Protein AF-A0A935H9W9-F1 (afdb_monomer_lite)

Structure (mmCIF, N/CA/C/O backbone):
data_AF-A0A935H9W9-F1
#
_entry.id   AF-A0A935H9W9-F1
#
loop_
_atom_site.group_PDB
_atom_site.id
_atom_site.type_symbol
_atom_site.label_atom_id
_atom_site.label_alt_id
_atom_site.label_comp_id
_atom_site.label_asym_id
_atom_site.label_enti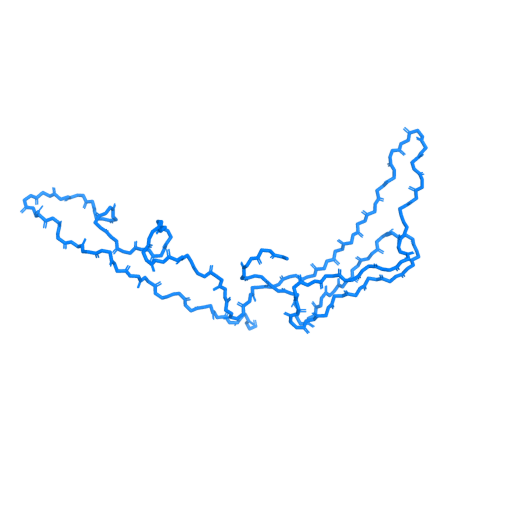ty_id
_atom_site.label_seq_id
_atom_site.pdbx_PDB_ins_code
_atom_site.Cartn_x
_atom_site.Cartn_y
_atom_site.Cartn_z
_atom_site.occupancy
_atom_site.B_iso_or_equiv
_atom_site.auth_seq_id
_atom_site.auth_comp_id
_atom_site.auth_asym_id
_atom_site.auth_atom_id
_atom_site.pdbx_PDB_model_num
ATOM 1 N N . MET A 1 1 ? -7.536 1.448 -3.586 1.00 81.25 1 MET A N 1
ATOM 2 C CA . MET A 1 1 ? -6.097 1.561 -3.249 1.00 81.25 1 MET A CA 1
ATOM 3 C C . MET A 1 1 ? -5.306 2.001 -4.472 1.00 81.25 1 MET A C 1
ATOM 5 O O . MET A 1 1 ? -5.799 1.760 -5.571 1.00 81.25 1 MET A O 1
ATOM 9 N N . PRO A 1 2 ? -4.117 2.616 -4.308 1.00 83.25 2 PRO A N 1
ATOM 10 C CA . PRO A 1 2 ? -3.196 2.841 -5.419 1.00 83.25 2 PRO A CA 1
ATOM 11 C C . PRO A 1 2 ? -2.889 1.540 -6.162 1.00 83.25 2 PRO A C 1
ATOM 13 O O . PRO A 1 2 ? -2.837 0.465 -5.557 1.00 83.25 2 PRO A O 1
ATOM 16 N N . ALA A 1 3 ? -2.694 1.644 -7.473 1.00 79.44 3 ALA A N 1
ATOM 17 C CA . ALA A 1 3 ? -2.375 0.494 -8.300 1.00 79.44 3 ALA A CA 1
ATOM 18 C C . ALA A 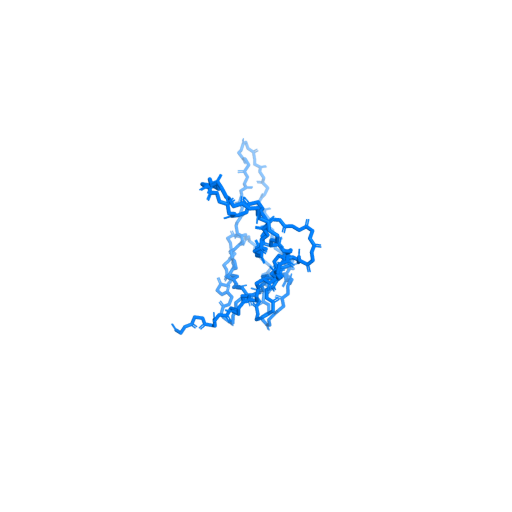1 3 ? -1.021 -0.107 -7.879 1.00 79.44 3 ALA A C 1
ATOM 20 O O . ALA A 1 3 ? -0.075 0.610 -7.558 1.00 79.44 3 ALA A O 1
ATOM 21 N N . GLY A 1 4 ? -0.950 -1.436 -7.831 1.00 80.56 4 GLY A N 1
ATOM 22 C CA . GLY A 1 4 ? 0.235 -2.163 -7.386 1.00 80.56 4 GLY A CA 1
ATOM 23 C C . GLY A 1 4 ? 0.364 -2.389 -5.879 1.00 80.56 4 GLY A C 1
ATOM 24 O O . GLY A 1 4 ? 1.361 -2.967 -5.455 1.00 80.56 4 GLY A O 1
ATOM 25 N N . LEU A 1 5 ? -0.645 -2.030 -5.083 1.00 87.31 5 LEU A N 1
ATOM 26 C CA . LEU A 1 5 ? -0.765 -2.426 -3.677 1.00 87.31 5 LEU A CA 1
ATOM 27 C C . LEU A 1 5 ? -2.008 -3.309 -3.471 1.00 87.31 5 LEU A C 1
ATOM 29 O O . LEU A 1 5 ? -2.993 -3.170 -4.197 1.00 87.31 5 LEU A O 1
ATOM 33 N N . ARG A 1 6 ? -1.985 -4.180 -2.456 1.00 91.69 6 ARG A N 1
ATOM 34 C CA . ARG A 1 6 ? -3.124 -5.013 -2.021 1.00 91.69 6 ARG A CA 1
ATOM 35 C C . ARG A 1 6 ? -3.115 -5.260 -0.508 1.00 91.69 6 ARG A C 1
ATOM 37 O O . ARG A 1 6 ? -2.081 -5.093 0.134 1.00 91.69 6 ARG A O 1
ATOM 44 N N . VAL A 1 7 ? -4.232 -5.712 0.055 1.00 94.19 7 VAL A N 1
ATOM 45 C CA . VAL A 1 7 ? -4.286 -6.171 1.455 1.00 94.19 7 VAL A CA 1
ATOM 46 C C . VAL A 1 7 ? -3.317 -7.348 1.668 1.00 94.19 7 VAL A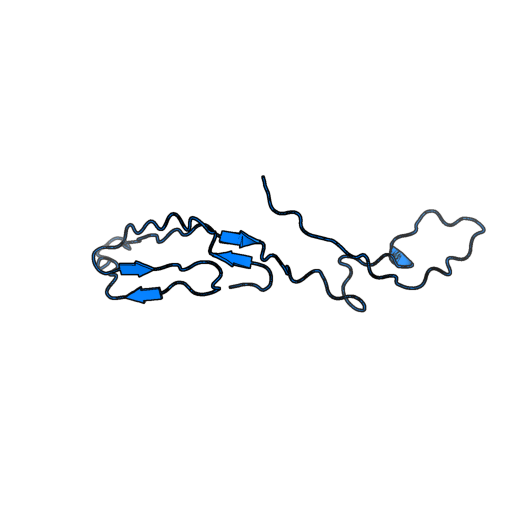 C 1
ATOM 48 O O . VAL A 1 7 ? -3.272 -8.274 0.848 1.00 94.19 7 VAL A O 1
ATOM 51 N N . ALA A 1 8 ? -2.524 -7.301 2.744 1.00 92.69 8 ALA A N 1
ATOM 52 C CA . ALA A 1 8 ? -1.587 -8.366 3.108 1.00 92.69 8 ALA A CA 1
ATOM 53 C C . ALA A 1 8 ? -2.318 -9.660 3.502 1.00 92.69 8 ALA A C 1
ATOM 55 O O . ALA A 1 8 ? -3.449 -9.618 3.974 1.00 92.69 8 ALA A O 1
ATOM 56 N N . SER A 1 9 ? -1.671 -10.820 3.329 1.00 91.75 9 SER A N 1
ATOM 57 C CA . SER A 1 9 ? -2.250 -12.133 3.673 1.00 91.75 9 SER A CA 1
ATOM 58 C C . SER A 1 9 ? -2.685 -12.222 5.136 1.00 91.75 9 SER A C 1
ATOM 60 O O . SER A 1 9 ? -3.733 -12.795 5.423 1.00 91.75 9 SER A O 1
ATOM 62 N N . ALA A 1 10 ? -1.901 -11.620 6.031 1.00 93.94 10 ALA A N 1
ATOM 63 C CA . ALA A 1 10 ? -2.289 -11.279 7.391 1.00 93.94 10 ALA A CA 1
ATOM 64 C C . ALA A 1 10 ? -2.562 -9.763 7.448 1.00 93.94 10 ALA A C 1
ATOM 66 O O . ALA A 1 10 ? -1.612 -8.986 7.502 1.00 93.94 10 ALA A O 1
ATOM 67 N N . PRO A 1 11 ? -3.830 -9.315 7.411 1.00 93.81 11 PRO A N 1
ATOM 68 C CA . PRO A 1 11 ? -4.155 -7.889 7.363 1.00 93.81 11 PRO A CA 1
ATOM 69 C C . PRO A 1 11 ? -3.967 -7.153 8.696 1.00 93.81 11 PRO A C 1
ATOM 71 O O . PRO A 1 11 ? -4.082 -5.933 8.708 1.00 93.81 11 PRO A O 1
ATOM 74 N N . ASN A 1 12 ? -3.777 -7.880 9.809 1.00 95.50 12 ASN A N 1
ATOM 75 C CA . ASN A 1 12 ? -3.597 -7.355 11.174 1.00 95.50 12 ASN A CA 1
ATOM 76 C C . ASN A 1 12 ? -4.500 -6.152 11.502 1.00 95.50 12 ASN A C 1
ATOM 78 O O . ASN A 1 12 ? -4.048 -5.122 11.999 1.00 95.50 12 ASN A O 1
ATOM 82 N N . VAL A 1 13 ? -5.795 -6.283 11.187 1.00 95.69 13 VAL A N 1
ATOM 83 C CA . VAL A 1 13 ? -6.753 -5.184 11.328 1.00 95.69 13 VAL A CA 1
ATOM 84 C C . VAL A 1 13 ? -6.836 -4.749 12.786 1.00 95.69 13 VAL A C 1
ATOM 86 O O . VAL A 1 13 ? -7.185 -5.540 13.662 1.00 95.69 13 VAL A O 1
ATOM 89 N N . THR A 1 14 ? -6.584 -3.468 13.033 1.00 95.31 14 THR A N 1
ATOM 90 C CA . THR A 1 14 ? -6.846 -2.824 14.321 1.00 95.31 14 THR A CA 1
ATOM 91 C C . THR A 1 14 ? -7.826 -1.681 14.124 1.00 95.31 14 THR A C 1
ATOM 93 O O . THR A 1 14 ? -7.820 -1.001 13.098 1.00 95.31 14 THR A O 1
ATOM 96 N N . ASN A 1 15 ? -8.709 -1.494 15.100 1.00 94.75 15 ASN A N 1
ATOM 97 C CA . ASN A 1 15 ? -9.735 -0.466 15.078 1.00 94.75 15 ASN A CA 1
ATOM 98 C C . ASN A 1 15 ? -9.861 0.123 16.484 1.00 94.75 15 ASN A C 1
ATOM 100 O O . ASN A 1 15 ? -10.275 -0.577 17.405 1.00 94.75 15 ASN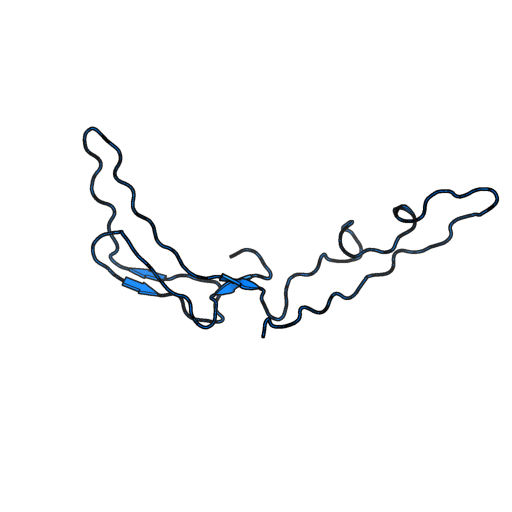 A O 1
ATOM 104 N N . THR A 1 16 ? -9.497 1.394 16.650 1.00 94.69 16 THR A N 1
ATOM 105 C CA . THR A 1 16 ? -9.675 2.118 17.921 1.00 94.69 16 THR A CA 1
ATOM 106 C C . THR A 1 16 ? -11.007 2.863 17.994 1.00 94.69 16 THR A C 1
ATOM 108 O O . THR A 1 16 ? -11.313 3.490 19.005 1.00 94.69 16 THR A O 1
ATOM 111 N N . CYS A 1 17 ? -11.810 2.808 16.930 1.00 92.94 17 CYS A N 1
ATOM 112 C CA . CYS A 1 17 ? -13.165 3.334 16.919 1.00 92.94 17 CYS A CA 1
ATOM 113 C C . CYS A 1 17 ? -14.102 2.386 17.680 1.00 92.94 17 CYS A C 1
ATOM 115 O O . CYS A 1 17 ? -13.863 1.180 17.771 1.00 92.94 17 CYS A O 1
ATOM 117 N N . THR A 1 18 ? -15.205 2.914 18.201 1.00 92.12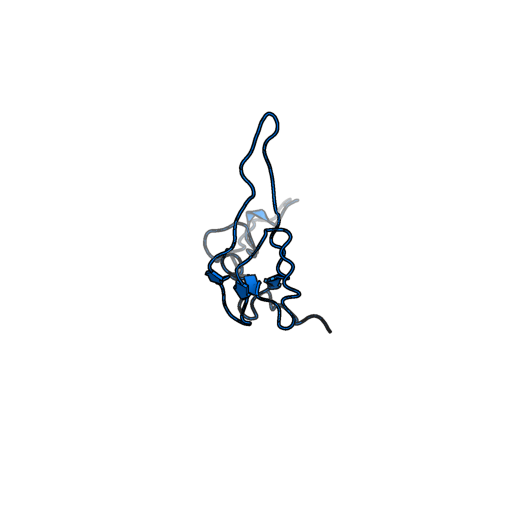 18 THR A N 1
ATOM 118 C CA . THR A 1 18 ? -16.163 2.110 18.963 1.00 92.12 18 THR A CA 1
ATOM 119 C C . THR A 1 18 ? -17.157 1.407 18.047 1.00 92.12 18 THR A C 1
ATOM 121 O O . THR A 1 18 ? -17.629 1.980 17.063 1.00 92.12 18 THR A O 1
ATOM 124 N N . GLY A 1 19 ? -17.517 0.176 18.413 1.00 90.50 19 GLY A N 1
ATOM 125 C CA . GLY A 1 19 ? -18.524 -0.616 17.712 1.00 90.50 19 GLY A CA 1
ATOM 126 C C . GLY A 1 19 ? -18.127 -1.049 16.297 1.00 90.50 19 GLY A C 1
ATOM 127 O O . GLY A 1 19 ? -17.020 -0.803 15.811 1.00 90.50 19 GLY A O 1
ATOM 128 N N . GLY A 1 20 ? -19.080 -1.705 15.636 1.00 92.06 20 GLY A N 1
ATOM 129 C CA . GLY A 1 20 ? -18.957 -2.126 14.248 1.00 92.06 20 GLY A CA 1
ATOM 130 C C . GLY A 1 20 ? -17.902 -3.198 13.988 1.00 92.06 20 GLY A C 1
ATOM 131 O O . GLY A 1 20 ? -17.377 -3.842 14.893 1.00 92.06 20 GLY A O 1
ATOM 132 N N . THR A 1 21 ? -17.606 -3.390 12.707 1.00 92.81 21 THR A N 1
ATOM 133 C CA . THR A 1 21 ? -16.587 -4.319 12.217 1.00 92.81 21 THR A CA 1
ATOM 134 C C . THR A 1 21 ? -15.782 -3.670 11.100 1.00 92.81 21 THR A C 1
ATOM 136 O O . THR A 1 21 ? -16.308 -2.890 10.302 1.00 92.81 21 THR A O 1
ATOM 139 N N . VAL A 1 22 ? -14.494 -3.999 11.057 1.00 95.88 22 VAL A N 1
ATOM 140 C CA . VAL A 1 22 ? -13.603 -3.662 9.949 1.00 95.88 22 VAL A CA 1
ATOM 141 C C . VAL A 1 22 ? -13.104 -4.973 9.368 1.00 95.88 22 VAL A C 1
ATOM 143 O O . VAL A 1 22 ? -12.561 -5.811 10.086 1.00 95.88 22 VAL A O 1
ATOM 146 N N . THR A 1 23 ? -13.293 -5.161 8.069 1.00 94.88 23 THR A N 1
ATOM 147 C CA . THR A 1 23 ? -12.860 -6.362 7.362 1.00 94.88 23 THR A CA 1
ATOM 148 C C . THR A 1 23 ? -11.974 -5.969 6.195 1.00 94.88 23 THR A C 1
ATOM 150 O O . THR A 1 23 ? -12.385 -5.249 5.286 1.00 94.88 23 THR A O 1
ATOM 153 N N . ALA A 1 24 ? -10.750 -6.479 6.207 1.00 95.12 24 ALA A N 1
ATOM 154 C CA . ALA A 1 24 ? -9.829 -6.406 5.088 1.00 95.12 24 ALA A CA 1
ATOM 155 C C . ALA A 1 24 ? -9.554 -7.839 4.632 1.00 95.12 24 ALA A C 1
ATOM 157 O O . ALA A 1 24 ? -9.061 -8.650 5.411 1.00 95.12 24 ALA A O 1
ATOM 158 N N . VAL A 1 25 ? -9.922 -8.169 3.395 1.00 93.81 25 VAL A N 1
ATOM 159 C CA . VAL A 1 25 ? -9.762 -9.523 2.850 1.00 93.81 25 VAL A CA 1
ATOM 160 C C . VAL A 1 25 ? -8.659 -9.503 1.805 1.00 93.81 25 VAL A C 1
ATOM 162 O O . VAL A 1 25 ? -8.749 -8.784 0.809 1.00 93.81 25 VAL A O 1
ATOM 165 N N . ALA A 1 26 ? -7.619 -10.303 2.018 1.00 89.50 26 ALA A N 1
ATOM 166 C CA . ALA A 1 26 ? -6.591 -10.536 1.013 1.00 89.50 26 ALA A CA 1
ATOM 167 C C . ALA A 1 26 ? -7.131 -11.422 -0.125 1.00 89.50 26 ALA A C 1
ATOM 169 O O . ALA A 1 26 ? -7.946 -12.307 0.136 1.00 89.50 26 ALA A O 1
ATOM 170 N N . PRO A 1 27 ? -6.666 -11.252 -1.377 1.00 84.88 27 PRO A N 1
ATOM 171 C CA . PRO A 1 27 ? -5.721 -10.252 -1.888 1.00 84.88 27 PRO A CA 1
ATOM 172 C C . PRO A 1 27 ? -6.417 -8.970 -2.401 1.00 84.88 27 PRO A C 1
ATOM 174 O O . PRO A 1 27 ? -5.962 -8.369 -3.372 1.00 84.88 27 PRO A O 1
ATOM 177 N N . GLY A 1 28 ? -7.547 -8.576 -1.806 1.00 88.50 28 GLY A N 1
ATOM 178 C CA . GLY A 1 28 ? -8.383 -7.478 -2.286 1.00 88.50 28 GLY A CA 1
ATOM 179 C C . GLY A 1 28 ? -7.747 -6.086 -2.185 1.00 88.50 28 GLY A C 1
ATOM 180 O O . GLY A 1 28 ? -6.693 -5.882 -1.581 1.00 88.50 28 GLY A O 1
ATOM 181 N N . CYS A 1 29 ? -8.441 -5.105 -2.771 1.00 89.06 29 CYS A N 1
ATOM 182 C CA . CYS A 1 29 ? -8.035 -3.690 -2.813 1.00 89.06 29 CYS A CA 1
ATOM 183 C C . CYS A 1 29 ? -8.999 -2.759 -2.051 1.00 89.06 29 CYS A C 1
ATOM 185 O O . CYS A 1 29 ? -8.951 -1.534 -2.225 1.00 89.06 29 CYS A O 1
ATOM 187 N N . SER A 1 30 ? -9.889 -3.344 -1.247 1.00 90.44 30 SER A N 1
ATOM 188 C CA . SER A 1 30 ? -10.943 -2.667 -0.493 1.00 90.44 30 SER A CA 1
ATOM 189 C C . SER A 1 30 ? -10.920 -3.085 0.972 1.00 90.44 30 SER A C 1
ATOM 191 O O . SER A 1 30 ? -10.681 -4.249 1.292 1.00 90.44 30 SER A O 1
ATOM 193 N N . ILE A 1 31 ? -11.243 -2.135 1.842 1.00 93.62 31 ILE A N 1
ATOM 194 C CA . ILE A 1 31 ? -11.477 -2.354 3.267 1.00 93.62 31 ILE A CA 1
ATOM 195 C C . ILE A 1 31 ? -12.958 -2.062 3.503 1.00 93.62 31 ILE A C 1
ATOM 197 O O . ILE A 1 31 ? -13.433 -0.982 3.150 1.00 93.62 31 ILE A O 1
ATOM 201 N N . ALA A 1 32 ? -13.689 -3.032 4.043 1.00 94.50 32 ALA A N 1
ATOM 202 C CA . ALA A 1 32 ? -15.092 -2.877 4.400 1.00 94.50 32 ALA A CA 1
ATOM 203 C C . ALA A 1 32 ? -15.200 -2.428 5.859 1.00 94.50 32 ALA A C 1
ATOM 205 O O . ALA A 1 32 ? -14.560 -2.998 6.742 1.00 94.50 32 ALA A O 1
ATOM 206 N N . VAL A 1 33 ? -16.013 -1.406 6.101 1.00 94.81 33 VAL A N 1
ATOM 207 C CA . VAL A 1 33 ? -16.246 -0.827 7.426 1.00 94.81 33 VAL A CA 1
ATOM 208 C C . VAL A 1 33 ? -17.753 -0.753 7.625 1.00 94.81 33 VAL A C 1
ATOM 210 O O . VAL A 1 33 ? -18.453 -0.174 6.795 1.00 94.81 33 VAL A O 1
ATOM 213 N N . ALA A 1 34 ? -18.264 -1.358 8.694 1.00 95.94 34 ALA A N 1
ATOM 214 C CA . ALA A 1 34 ? -19.698 -1.430 8.955 1.00 95.94 34 ALA A CA 1
ATOM 215 C C . ALA A 1 34 ? -20.001 -1.131 10.423 1.00 95.94 34 ALA A C 1
ATOM 217 O O . ALA A 1 34 ? -19.486 -1.799 11.315 1.00 95.94 34 ALA A O 1
ATOM 218 N N . GLY A 1 35 ? -20.863 -0.142 10.673 1.00 92.88 35 GLY A N 1
ATOM 219 C CA . GLY A 1 35 ? -21.339 0.197 12.022 1.00 92.88 35 GLY A CA 1
ATOM 220 C C . GLY A 1 35 ? -20.277 0.781 12.960 1.00 92.88 35 GLY A C 1
ATOM 221 O O . GLY A 1 35 ? -20.514 0.872 14.160 1.00 92.88 35 GLY A O 1
ATOM 222 N N . THR A 1 36 ? -19.106 1.139 12.439 1.00 94.31 36 THR A N 1
ATOM 223 C CA . THR A 1 36 ? -18.003 1.726 13.202 1.00 94.31 36 THR A CA 1
ATOM 224 C C . THR A 1 36 ? -18.288 3.197 13.490 1.00 94.31 36 THR A C 1
ATOM 226 O O . THR A 1 36 ? -18.746 3.920 12.604 1.00 94.31 36 THR A O 1
ATOM 229 N N . GLN A 1 37 ? -18.027 3.651 14.715 1.00 92.56 37 GLN A N 1
ATOM 230 C CA . GLN A 1 37 ? -18.380 4.998 15.162 1.00 92.56 37 GLN A CA 1
ATOM 231 C C . GLN A 1 37 ? -17.163 5.752 15.695 1.00 92.56 37 GLN A C 1
ATOM 233 O O . GLN A 1 37 ? -16.390 5.234 16.502 1.00 92.56 37 GLN A O 1
ATOM 238 N N . VAL A 1 38 ? -17.033 7.008 15.271 1.00 93.00 38 VAL A N 1
ATOM 239 C CA . VAL A 1 38 ? -16.162 7.985 15.928 1.00 93.00 38 VAL A CA 1
ATOM 240 C C . VAL A 1 38 ? -16.979 8.642 17.034 1.00 93.00 38 VAL A C 1
ATOM 242 O O . VAL A 1 38 ? -18.111 9.064 16.789 1.00 93.00 38 VAL A O 1
ATOM 245 N N . GLY A 1 39 ? -16.427 8.724 18.244 1.00 89.19 39 GLY A N 1
ATOM 246 C CA . GLY A 1 39 ? -17.068 9.463 19.330 1.00 89.19 39 GLY A CA 1
ATOM 247 C C . GLY A 1 39 ? -17.337 10.916 18.927 1.00 89.19 39 GLY A C 1
ATOM 248 O O . GLY A 1 39 ? -16.578 11.506 18.158 1.00 89.19 39 GLY A O 1
ATOM 249 N N . ALA A 1 40 ? -18.429 11.493 19.429 1.00 88.50 40 ALA A N 1
ATOM 250 C CA . ALA A 1 40 ? -18.730 12.894 19.171 1.00 88.50 40 ALA A CA 1
ATOM 251 C C . ALA A 1 40 ? -17.644 13.787 19.788 1.00 88.50 40 ALA A C 1
ATOM 253 O O . ALA A 1 40 ? -17.343 13.676 20.978 1.00 88.50 40 ALA A O 1
ATOM 254 N N . GLY A 1 41 ? -17.089 14.695 18.984 1.00 85.44 41 GLY A N 1
ATOM 255 C CA . GLY A 1 41 ? -16.215 15.744 19.497 1.00 85.44 41 GLY A CA 1
ATOM 256 C C . GLY A 1 41 ? -16.992 16.657 20.443 1.00 85.44 41 GLY A C 1
ATOM 257 O O . GLY A 1 41 ? -18.136 17.015 20.166 1.00 85.44 41 GLY A O 1
ATOM 258 N N . THR A 1 42 ? -16.376 17.022 21.563 1.00 86.81 42 THR A N 1
ATOM 259 C CA . THR A 1 42 ? -16.916 18.038 22.478 1.00 86.81 42 THR A CA 1
ATOM 260 C C . THR A 1 42 ? -16.131 19.337 22.280 1.00 86.81 42 THR A C 1
ATOM 262 O O . THR A 1 42 ? -16.084 19.853 21.167 1.00 86.81 42 THR A O 1
ATOM 265 N N . ALA A 1 43 ? -15.454 19.851 23.308 1.00 89.38 43 ALA A N 1
ATOM 266 C CA . ALA A 1 43 ? -14.509 20.959 23.163 1.00 89.38 43 ALA A CA 1
ATOM 267 C C . ALA A 1 43 ? -13.231 20.551 22.398 1.00 89.38 43 ALA A C 1
ATOM 269 O O . ALA A 1 43 ? -12.535 21.410 21.861 1.00 89.38 43 ALA A O 1
ATOM 270 N N . THR A 1 44 ? -12.949 19.245 22.322 1.00 88.06 44 THR A N 1
ATOM 271 C CA . THR A 1 44 ? -11.810 18.665 21.601 1.00 88.06 44 THR A CA 1
ATOM 272 C C . THR A 1 44 ? -12.316 17.672 20.550 1.00 88.06 44 THR A C 1
ATOM 274 O O . THR A 1 44 ? -13.189 16.855 20.872 1.00 88.06 44 THR A O 1
ATOM 277 N N . PRO A 1 45 ? -11.779 17.687 19.314 1.00 88.94 45 PRO A N 1
ATOM 278 C CA . PRO A 1 45 ? -12.084 16.669 18.317 1.00 88.94 45 PRO A CA 1
ATOM 279 C C . PRO A 1 45 ? -11.719 15.276 18.831 1.00 88.94 45 PRO A C 1
ATOM 281 O O . PRO A 1 45 ? -10.615 15.059 19.329 1.00 88.94 45 PRO A O 1
ATOM 284 N N . THR A 1 46 ? -12.633 14.321 18.689 1.00 93.06 46 THR A N 1
ATOM 285 C CA . THR A 1 46 ? -12.326 12.909 18.921 1.00 93.06 46 THR A CA 1
ATOM 286 C C . THR A 1 46 ? -11.814 12.298 17.627 1.00 93.06 46 THR A C 1
ATOM 288 O O . THR A 1 46 ? -12.379 12.519 16.556 1.00 93.06 46 THR A O 1
ATOM 291 N N . THR A 1 47 ? -10.742 11.524 17.722 1.00 92.75 47 THR A N 1
ATOM 292 C CA . THR A 1 47 ? -10.185 10.767 16.604 1.00 92.75 47 THR A CA 1
ATOM 293 C C . THR A 1 47 ? -10.220 9.284 16.933 1.00 92.75 47 THR A C 1
ATOM 295 O O . THR A 1 47 ? -10.185 8.877 18.093 1.00 92.75 47 THR A O 1
ATOM 298 N N . CYS A 1 48 ? -10.295 8.464 15.895 1.00 93.38 48 CYS A N 1
ATOM 299 C CA . CYS A 1 48 ? -10.015 7.045 15.992 1.00 93.38 48 CYS A CA 1
ATOM 300 C C . CYS A 1 48 ? -9.256 6.606 14.742 1.00 93.38 48 CYS A C 1
ATOM 302 O O . CYS A 1 48 ? -9.182 7.334 13.748 1.00 93.38 48 CYS A O 1
ATOM 304 N N . THR A 1 49 ? -8.642 5.435 14.812 1.00 95.06 49 THR A N 1
ATOM 305 C CA . THR A 1 49 ? -7.706 4.941 13.811 1.00 95.06 49 THR A CA 1
ATOM 306 C C . THR A 1 49 ? -8.075 3.517 13.454 1.00 95.06 49 THR A C 1
ATOM 308 O O . THR A 1 49 ? -8.310 2.678 14.325 1.00 95.06 49 THR A O 1
ATOM 311 N N . ILE A 1 50 ? -8.106 3.260 12.153 1.00 95.56 50 ILE A N 1
ATOM 312 C CA . ILE A 1 50 ? -8.166 1.922 11.589 1.00 95.56 50 ILE A CA 1
ATOM 313 C C . ILE A 1 50 ? -6.819 1.683 10.918 1.00 95.56 50 ILE A C 1
ATOM 315 O O . ILE A 1 50 ? -6.435 2.459 10.041 1.00 95.56 50 ILE A O 1
ATOM 319 N N . SER A 1 51 ? -6.124 0.621 11.313 1.00 95.31 51 SER A N 1
ATOM 320 C CA . SER A 1 51 ? -4.868 0.212 10.680 1.00 95.31 51 SER A CA 1
ATOM 321 C C . SER A 1 51 ? -5.041 -1.160 10.048 1.00 95.31 51 SER A C 1
ATOM 323 O O . SER A 1 51 ? -5.656 -2.050 10.635 1.00 95.31 51 SER A O 1
ATOM 325 N N . VAL A 1 52 ? -4.513 -1.306 8.836 1.00 95.88 52 VAL A N 1
ATOM 326 C CA . VAL A 1 52 ? -4.532 -2.540 8.052 1.00 95.88 52 VAL A CA 1
ATOM 327 C C . VAL A 1 52 ? -3.179 -2.679 7.378 1.00 95.88 52 VAL A C 1
ATOM 329 O O . VAL A 1 52 ? -2.689 -1.726 6.768 1.00 95.88 52 VAL A O 1
ATOM 332 N N . ASP A 1 53 ? -2.615 -3.875 7.439 1.00 95.06 53 ASP A N 1
ATOM 333 C CA . ASP A 1 53 ? -1.369 -4.191 6.766 1.00 95.06 53 ASP A CA 1
ATOM 334 C C . ASP A 1 53 ? -1.594 -4.342 5.260 1.00 95.06 53 ASP A C 1
ATOM 336 O O . ASP A 1 53 ? -2.443 -5.102 4.776 1.00 95.06 53 ASP A O 1
ATOM 340 N N . ILE A 1 54 ? -0.794 -3.596 4.505 1.00 92.75 54 ILE A N 1
ATOM 341 C CA . ILE A 1 54 ? -0.815 -3.542 3.049 1.00 92.75 54 ILE A CA 1
ATOM 342 C C . ILE A 1 54 ? 0.516 -4.069 2.523 1.00 92.75 54 ILE A C 1
ATOM 344 O O . ILE A 1 54 ? 1.580 -3.777 3.062 1.00 92.75 54 ILE A O 1
ATOM 348 N N . THR A 1 55 ? 0.458 -4.824 1.432 1.00 89.44 55 THR A N 1
ATOM 349 C CA . THR A 1 55 ? 1.635 -5.336 0.730 1.00 89.44 55 THR A CA 1
ATOM 350 C C . THR A 1 55 ? 1.596 -4.951 -0.748 1.00 89.44 55 THR A C 1
ATOM 352 O O . THR A 1 55 ? 0.569 -4.514 -1.276 1.00 89.44 55 THR A O 1
ATOM 355 N N . THR A 1 56 ? 2.721 -5.095 -1.441 1.00 85.75 56 THR A N 1
ATOM 356 C CA . THR A 1 56 ? 2.784 -4.910 -2.893 1.00 85.75 56 THR A CA 1
ATOM 357 C C . THR A 1 56 ? 1.952 -5.983 -3.586 1.00 85.75 56 THR A C 1
ATOM 359 O O . THR A 1 56 ? 1.881 -7.122 -3.136 1.00 85.75 56 THR A O 1
ATOM 362 N N . SER A 1 57 ? 1.274 -5.647 -4.681 1.00 82.81 57 SER A N 1
ATOM 363 C CA . SER A 1 57 ? 0.635 -6.644 -5.546 1.00 82.81 57 SER A CA 1
ATOM 364 C C . SER A 1 57 ? 1.700 -7.536 -6.197 1.00 82.81 57 SER A C 1
ATOM 366 O O . SER A 1 57 ? 2.817 -7.085 -6.427 1.00 82.81 57 SER A O 1
ATOM 368 N N . ALA A 1 58 ? 1.356 -8.786 -6.526 1.00 74.19 58 ALA A N 1
ATOM 369 C CA . ALA A 1 58 ? 2.212 -9.655 -7.339 1.00 74.19 58 ALA A CA 1
ATOM 370 C C . ALA A 1 58 ? 2.392 -9.092 -8.760 1.00 74.19 58 ALA A C 1
ATOM 372 O O . ALA A 1 58 ? 3.392 -9.350 -9.420 1.00 74.19 58 ALA A O 1
ATOM 373 N N . THR A 1 59 ? 1.440 -8.269 -9.202 1.00 72.50 59 THR A N 1
ATOM 374 C CA . THR A 1 59 ? 1.520 -7.455 -10.414 1.00 72.50 59 THR A CA 1
ATOM 375 C C . THR A 1 59 ? 1.543 -5.982 -10.003 1.00 72.50 59 THR A C 1
ATOM 377 O O . THR A 1 59 ? 0.511 -5.301 -10.092 1.00 72.50 59 THR A O 1
ATOM 380 N N . PRO A 1 60 ? 2.664 -5.471 -9.457 1.00 67.56 60 PRO A N 1
ATOM 381 C CA . PRO A 1 60 ? 2.758 -4.050 -9.188 1.00 67.56 60 PRO A CA 1
ATOM 382 C C . PRO A 1 60 ? 2.616 -3.300 -10.511 1.00 67.56 60 PRO A C 1
ATOM 384 O O . PRO A 1 60 ? 3.078 -3.770 -11.553 1.00 67.56 60 PRO A O 1
ATOM 387 N N . THR A 1 61 ? 1.975 -2.134 -10.489 1.00 69.12 61 THR A N 1
ATOM 388 C CA . THR A 1 61 ? 2.018 -1.234 -11.641 1.00 69.12 61 THR A CA 1
ATOM 389 C C . THR A 1 61 ? 3.434 -0.683 -11.724 1.00 69.12 61 THR A C 1
ATOM 391 O O . THR A 1 61 ? 3.759 0.341 -11.132 1.00 69.12 61 THR A O 1
ATOM 394 N N . VAL A 1 62 ? 4.311 -1.425 -12.395 1.00 62.41 62 VAL A N 1
ATOM 395 C CA . VAL A 1 62 ? 5.623 -0.934 -12.801 1.00 62.41 62 VAL A CA 1
ATOM 396 C C . VAL A 1 62 ? 5.408 0.255 -13.733 1.00 62.41 62 VAL A C 1
ATOM 398 O O . VAL A 1 62 ? 4.448 0.263 -14.507 1.00 62.41 62 VAL A O 1
ATOM 401 N N . GLY A 1 63 ? 6.252 1.283 -13.610 1.00 62.44 63 GLY A N 1
ATOM 402 C CA . GLY A 1 63 ? 6.151 2.486 -14.435 1.00 62.44 63 GLY A CA 1
ATOM 403 C C . GLY A 1 63 ? 5.979 2.114 -15.906 1.00 62.44 63 GLY A C 1
ATOM 404 O O . GLY A 1 63 ? 6.742 1.307 -16.438 1.00 62.44 63 GLY A O 1
ATOM 405 N N . ALA A 1 64 ? 4.929 2.641 -16.537 1.00 59.78 64 ALA A N 1
ATOM 406 C CA . ALA A 1 64 ? 4.640 2.330 -17.925 1.00 59.78 64 ALA A CA 1
ATOM 407 C C . ALA A 1 64 ? 5.708 2.974 -18.817 1.00 59.78 64 ALA A C 1
ATOM 409 O O . ALA A 1 64 ? 5.918 4.193 -18.797 1.00 59.78 64 ALA A O 1
ATOM 410 N N . CYS A 1 65 ? 6.368 2.136 -19.604 1.00 62.78 65 CYS A N 1
ATOM 411 C CA . CYS A 1 65 ? 7.221 2.542 -20.706 1.00 62.78 65 CYS A CA 1
ATOM 412 C C . CYS A 1 65 ? 6.521 2.140 -22.020 1.00 62.78 65 CYS A C 1
ATOM 414 O O . CYS A 1 65 ? 5.964 1.041 -22.084 1.00 62.78 65 CYS A O 1
ATOM 416 N N . PRO A 1 66 ? 6.510 3.008 -23.053 1.00 58.28 66 PRO A N 1
ATOM 417 C CA . PRO A 1 66 ? 7.187 4.306 -23.136 1.00 58.28 66 PRO A CA 1
ATOM 418 C C . PRO A 1 66 ? 6.332 5.465 -22.579 1.00 58.28 66 PRO A C 1
ATOM 420 O O . PRO A 1 66 ? 5.127 5.507 -22.804 1.00 58.28 66 PRO A O 1
ATOM 423 N N . GLY A 1 67 ? 6.953 6.433 -21.888 1.00 57.31 67 GLY A N 1
ATOM 424 C CA . GLY A 1 67 ? 6.295 7.704 -21.518 1.00 57.31 67 GLY A CA 1
ATOM 425 C C . GLY A 1 67 ? 6.508 8.202 -20.084 1.00 57.31 67 GLY A C 1
ATOM 426 O O . GLY A 1 67 ? 6.178 9.348 -19.794 1.00 57.31 67 GLY A O 1
ATOM 427 N N . THR A 1 68 ? 7.094 7.395 -19.193 1.00 60.16 68 THR A N 1
ATOM 428 C CA . THR A 1 68 ? 7.496 7.828 -17.842 1.00 60.16 68 THR A CA 1
ATOM 429 C C . THR A 1 68 ? 8.998 7.613 -17.630 1.00 60.16 68 THR A C 1
ATOM 431 O O . THR A 1 68 ? 9.571 6.670 -18.167 1.00 60.16 68 THR A O 1
ATOM 434 N N . ALA A 1 69 ? 9.666 8.498 -16.876 1.00 64.31 69 ALA A N 1
ATOM 435 C CA . ALA A 1 69 ? 11.104 8.368 -16.580 1.00 64.31 69 ALA A CA 1
ATOM 436 C C . ALA A 1 69 ? 11.428 7.115 -15.743 1.00 64.31 69 ALA A C 1
ATOM 438 O O . ALA A 1 69 ? 12.561 6.637 -15.735 1.00 64.31 69 ALA A O 1
ATOM 439 N N . ALA A 1 70 ? 10.427 6.576 -15.044 1.00 71.44 70 ALA A N 1
ATOM 440 C CA . ALA A 1 70 ? 10.560 5.326 -14.321 1.00 71.44 70 ALA A CA 1
ATOM 441 C C . ALA A 1 70 ? 10.864 4.177 -15.295 1.00 71.44 70 ALA A C 1
ATOM 443 O O . ALA A 1 70 ? 10.245 4.054 -16.350 1.00 71.44 70 ALA A O 1
ATOM 444 N N . ASN A 1 71 ? 11.823 3.331 -14.916 1.00 76.19 71 ASN A N 1
ATOM 445 C CA . ASN A 1 71 ? 12.125 2.060 -15.577 1.00 76.19 71 ASN A CA 1
ATOM 446 C C . ASN A 1 71 ? 12.461 2.184 -17.081 1.00 76.19 71 ASN A C 1
ATOM 448 O O . ASN A 1 71 ? 12.273 1.231 -17.837 1.00 76.19 71 ASN A O 1
ATOM 452 N N . THR A 1 72 ? 12.980 3.337 -17.518 1.00 83.44 72 THR A N 1
ATOM 453 C CA . THR A 1 72 ? 13.392 3.575 -18.909 1.00 83.44 72 THR A CA 1
ATOM 454 C C . THR A 1 72 ? 14.905 3.745 -18.997 1.00 83.44 72 THR A C 1
ATOM 456 O O . THR A 1 72 ? 15.464 4.698 -18.453 1.00 83.44 72 THR A O 1
ATOM 459 N N . ASN A 1 73 ? 15.562 2.859 -19.749 1.00 81.75 73 ASN A N 1
ATOM 460 C CA . ASN A 1 73 ? 16.924 3.084 -20.224 1.00 81.75 73 ASN A CA 1
ATOM 461 C C . ASN A 1 73 ? 16.843 3.846 -21.546 1.00 81.75 73 ASN A C 1
ATOM 463 O O . ASN A 1 73 ? 16.600 3.258 -22.597 1.00 81.75 73 ASN A O 1
ATOM 467 N N . GLY A 1 74 ? 16.984 5.167 -21.468 1.00 86.12 74 GLY A N 1
ATOM 468 C CA . GLY A 1 74 ? 16.904 6.071 -22.612 1.00 86.12 74 GLY A CA 1
ATOM 469 C C . GLY A 1 74 ? 18.128 6.967 -22.729 1.00 86.12 74 GLY A C 1
ATOM 470 O O . GLY A 1 74 ? 19.003 6.973 -21.862 1.00 86.12 74 GLY A O 1
ATOM 471 N N . SER A 1 75 ? 18.169 7.767 -23.793 1.00 86.69 75 SER A N 1
ATOM 472 C CA . SER A 1 75 ? 19.295 8.661 -24.081 1.00 86.69 75 SER A CA 1
ATOM 473 C C . SER A 1 75 ? 19.606 9.645 -22.944 1.00 86.69 75 SER A C 1
ATOM 475 O O . SER A 1 75 ? 20.775 9.942 -22.712 1.00 86.69 75 SER A O 1
ATOM 477 N N . GLY A 1 76 ? 18.592 10.081 -22.188 1.00 83.88 76 GLY A N 1
ATOM 478 C CA . GLY A 1 76 ? 18.752 10.961 -21.023 1.00 83.88 76 GLY A CA 1
ATOM 479 C C . GLY A 1 76 ? 19.548 10.358 -19.859 1.00 83.88 76 GLY A C 1
ATOM 480 O O . GLY A 1 76 ? 20.023 11.106 -19.010 1.00 83.88 76 GLY A O 1
ATOM 481 N N . GLN A 1 77 ? 19.742 9.033 -19.839 1.00 84.62 77 GLN A N 1
ATOM 482 C CA . GLN A 1 77 ? 20.423 8.323 -18.749 1.00 84.62 77 GLN A CA 1
ATOM 483 C C . GLN A 1 77 ? 21.917 8.088 -19.018 1.00 84.62 77 GLN A C 1
ATOM 485 O O . GLN A 1 77 ? 22.609 7.516 -18.178 1.00 84.62 77 GLN A O 1
ATOM 490 N N . ILE A 1 78 ? 22.426 8.523 -20.175 1.00 86.06 78 ILE A N 1
ATOM 491 C CA . ILE A 1 78 ? 23.847 8.459 -20.527 1.00 86.06 78 ILE A CA 1
ATOM 492 C C . ILE A 1 78 ? 24.431 9.871 -20.460 1.00 86.06 78 ILE A C 1
ATOM 494 O O . ILE A 1 78 ? 23.951 10.783 -21.131 1.00 86.06 78 ILE A O 1
ATOM 498 N N . SER A 1 79 ? 25.495 10.048 -19.681 1.00 88.25 79 SER A N 1
ATOM 499 C CA . SER A 1 79 ? 26.196 11.325 -19.511 1.00 88.25 79 SER A CA 1
ATOM 500 C C . SER A 1 79 ? 27.692 11.192 -19.824 1.00 88.25 79 SER A C 1
ATOM 502 O O . SER A 1 79 ? 28.190 10.095 -20.069 1.00 88.25 79 SER A O 1
ATOM 504 N N . GLY A 1 80 ? 28.416 12.318 -19.869 1.00 90.62 80 GLY A N 1
ATOM 505 C CA . GLY A 1 80 ? 29.868 12.316 -20.109 1.00 90.62 80 GLY A CA 1
ATOM 506 C C . GLY A 1 80 ? 30.277 12.007 -21.554 1.00 90.62 80 GLY A C 1
ATOM 507 O O . GLY A 1 80 ? 31.348 11.458 -21.796 1.00 90.62 80 GLY A O 1
ATOM 508 N N . LEU A 1 81 ? 29.427 12.345 -22.524 1.00 90.25 81 LEU A N 1
ATOM 509 C CA . LEU A 1 81 ? 29.683 12.079 -23.937 1.00 90.25 81 LEU A CA 1
ATOM 510 C C . LEU A 1 81 ? 30.716 13.069 -24.495 1.00 90.25 81 LEU A C 1
ATOM 512 O O . LEU A 1 81 ? 30.395 14.223 -24.767 1.00 90.25 81 LEU A O 1
ATOM 516 N N . SER A 1 82 ? 31.951 12.609 -24.694 1.00 94.06 82 SER A N 1
ATOM 517 C CA . SER A 1 8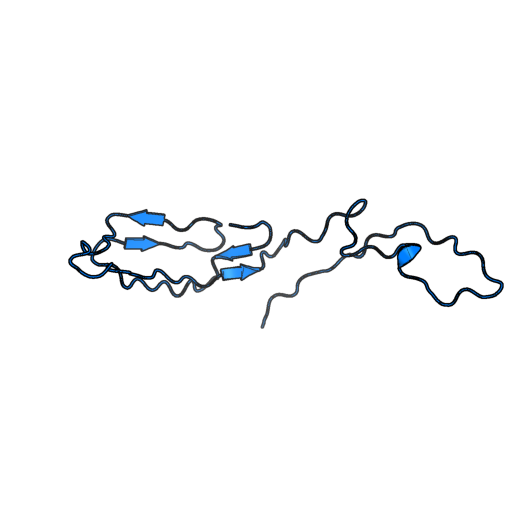2 ? 32.979 13.316 -25.464 1.00 94.06 82 SER A CA 1
ATOM 518 C C . SER A 1 82 ? 33.353 12.471 -26.677 1.00 94.06 82 SER A C 1
ATOM 520 O O . SER A 1 82 ? 33.660 11.291 -26.530 1.00 94.06 82 SER A O 1
ATOM 522 N N . ASN A 1 83 ? 33.293 13.058 -27.875 1.00 91.62 83 ASN A N 1
ATOM 523 C CA . ASN A 1 83 ? 33.524 12.386 -29.164 1.00 91.62 83 ASN A CA 1
ATOM 524 C C . ASN A 1 83 ? 32.589 11.199 -29.487 1.00 91.62 83 ASN A C 1
ATOM 526 O O . ASN A 1 83 ? 32.871 10.435 -30.407 1.00 91.62 83 ASN A O 1
ATOM 530 N N . LEU A 1 84 ? 31.472 11.042 -28.769 1.00 92.12 84 LEU A N 1
ATOM 531 C CA . LEU A 1 84 ? 30.468 10.000 -29.007 1.00 92.12 84 LEU A CA 1
ATOM 532 C C . LEU A 1 84 ? 29.098 10.624 -29.297 1.00 92.12 84 LEU A C 1
ATOM 534 O O . LEU A 1 84 ? 28.666 11.547 -28.606 1.00 92.12 84 LEU A O 1
ATOM 538 N N . THR A 1 85 ? 28.378 10.059 -30.267 1.00 89.12 85 THR A N 1
ATOM 539 C CA . THR A 1 85 ? 26.955 10.342 -30.505 1.00 89.12 85 THR A CA 1
ATOM 540 C C . THR A 1 85 ? 26.108 9.278 -29.813 1.00 89.12 85 THR A C 1
ATOM 542 O O . THR A 1 85 ? 26.255 8.087 -30.081 1.00 89.12 85 THR A O 1
ATOM 545 N N . ASN A 1 86 ? 25.204 9.693 -28.926 1.00 88.50 86 ASN A N 1
ATOM 546 C CA . ASN A 1 86 ? 24.313 8.774 -28.222 1.00 88.50 86 ASN A CA 1
ATOM 547 C C . ASN A 1 86 ? 23.086 8.425 -29.077 1.00 88.50 86 ASN A C 1
ATOM 549 O O . ASN A 1 86 ? 22.202 9.256 -29.267 1.00 88.50 86 ASN A O 1
ATOM 553 N N . GLY A 1 87 ? 23.040 7.185 -29.569 1.00 88.31 87 GLY A N 1
ATOM 554 C CA . GLY A 1 87 ? 21.930 6.632 -30.352 1.00 88.31 87 GLY A CA 1
ATOM 555 C C . GLY A 1 87 ? 21.001 5.699 -29.570 1.00 88.31 87 GLY A C 1
ATOM 556 O O . GLY A 1 87 ? 20.270 4.929 -30.188 1.00 88.31 87 GLY A O 1
ATOM 557 N N . VAL A 1 88 ? 21.048 5.698 -28.233 1.00 87.06 88 VAL A N 1
ATOM 558 C CA . VAL A 1 88 ? 20.225 4.793 -27.418 1.00 87.06 88 VAL A CA 1
ATOM 559 C C . VAL A 1 88 ? 18.749 5.170 -27.536 1.00 87.06 88 VAL A C 1
ATOM 561 O O . VAL A 1 88 ? 18.325 6.247 -27.113 1.00 87.06 88 VAL A O 1
ATOM 564 N N . THR A 1 89 ? 17.953 4.255 -28.083 1.00 85.81 89 THR A N 1
ATOM 565 C CA . THR A 1 89 ? 16.491 4.333 -28.051 1.00 85.81 89 THR A CA 1
ATOM 566 C C . THR A 1 89 ? 15.973 3.888 -26.691 1.00 85.81 89 THR A C 1
ATOM 568 O O . THR A 1 89 ? 16.582 3.034 -26.048 1.00 85.81 89 THR A O 1
ATOM 571 N N . ASN A 1 90 ? 14.821 4.414 -26.273 1.00 84.50 90 ASN A N 1
ATOM 572 C CA . ASN A 1 90 ? 14.197 4.002 -25.018 1.00 84.50 90 ASN A CA 1
ATOM 573 C C . ASN A 1 90 ? 13.963 2.486 -25.002 1.00 84.50 90 ASN A C 1
ATOM 575 O O . ASN A 1 90 ? 13.244 1.955 -25.847 1.00 84.50 90 ASN A O 1
ATOM 579 N N . GLN A 1 91 ? 14.563 1.816 -24.022 1.00 83.69 91 GLN A N 1
ATOM 580 C CA . GLN A 1 91 ? 14.328 0.414 -23.703 1.00 83.69 91 GLN A CA 1
ATOM 581 C C . GLN A 1 91 ? 13.603 0.327 -22.363 1.00 83.69 91 GLN A C 1
ATOM 583 O O . GLN A 1 91 ? 14.002 0.966 -21.383 1.00 83.69 91 GLN A O 1
ATOM 588 N N . CYS A 1 92 ? 12.541 -0.473 -22.320 1.00 79.00 92 CYS A N 1
ATOM 589 C CA . CYS A 1 92 ? 11.779 -0.684 -21.098 1.00 79.00 92 CYS A CA 1
ATOM 590 C C . CYS A 1 92 ? 12.481 -1.723 -20.216 1.00 79.00 92 CYS A C 1
ATOM 592 O O . CYS A 1 92 ? 12.744 -2.847 -20.647 1.00 79.00 92 CYS A O 1
ATOM 594 N N . LEU A 1 93 ? 12.768 -1.360 -18.967 1.00 76.69 93 LEU A N 1
ATOM 595 C CA . LEU A 1 93 ? 13.267 -2.291 -17.963 1.00 76.69 93 LEU A CA 1
ATOM 596 C C . LEU A 1 93 ? 12.101 -3.084 -17.374 1.00 76.69 93 LEU A C 1
ATOM 598 O O . LEU A 1 93 ? 11.133 -2.511 -16.871 1.00 76.69 93 LEU A O 1
ATOM 602 N N . THR A 1 94 ? 12.224 -4.410 -17.380 1.00 73.56 94 THR A N 1
ATOM 603 C CA . THR A 1 94 ? 11.304 -5.269 -16.630 1.00 73.56 94 THR A CA 1
ATOM 604 C C . THR A 1 94 ? 11.810 -5.393 -15.201 1.00 73.56 94 THR A C 1
ATOM 606 O O . THR A 1 94 ? 12.917 -5.874 -14.970 1.00 73.56 94 THR A O 1
ATOM 609 N N . VAL A 1 95 ? 10.994 -4.960 -14.242 1.00 72.25 95 VAL A N 1
ATOM 610 C CA . VAL A 1 95 ? 11.259 -5.155 -12.815 1.00 72.25 95 VAL A CA 1
ATOM 611 C C . VAL A 1 95 ? 10.296 -6.212 -12.307 1.00 72.25 95 VAL A C 1
ATOM 613 O O . VAL A 1 95 ? 9.089 -5.983 -12.246 1.00 72.25 95 VAL A O 1
ATOM 616 N N . THR A 1 96 ? 10.835 -7.369 -11.942 1.00 71.75 96 THR A N 1
ATOM 617 C CA . THR A 1 96 ? 10.059 -8.441 -11.324 1.00 71.75 96 THR A CA 1
ATOM 618 C C . THR A 1 96 ? 10.089 -8.252 -9.816 1.00 71.75 96 THR A C 1
ATOM 620 O O . THR A 1 96 ? 11.155 -8.296 -9.204 1.00 71.75 96 THR A O 1
ATOM 623 N N . ALA A 1 97 ? 8.925 -8.032 -9.208 1.00 66.94 97 ALA A N 1
ATOM 624 C CA . ALA A 1 97 ? 8.824 -8.020 -7.757 1.00 66.94 97 ALA A CA 1
ATOM 625 C C . ALA A 1 97 ? 9.025 -9.438 -7.213 1.00 66.94 97 ALA A C 1
ATOM 627 O O . ALA A 1 97 ? 8.384 -10.383 -7.672 1.00 66.94 97 ALA A O 1
ATOM 628 N N . LEU A 1 98 ? 9.900 -9.572 -6.219 1.00 65.88 98 LEU A N 1
ATOM 629 C CA . LEU A 1 98 ? 10.015 -10.792 -5.431 1.00 65.88 98 LEU A CA 1
ATOM 630 C C . LEU A 1 98 ? 9.049 -10.715 -4.249 1.00 65.88 98 LEU A C 1
ATOM 632 O O . LEU A 1 98 ? 8.900 -9.666 -3.620 1.00 65.88 98 LEU A O 1
ATOM 636 N N . THR A 1 99 ? 8.398 -11.832 -3.938 1.00 59.75 99 THR A N 1
ATOM 637 C CA . THR A 1 99 ? 7.684 -11.996 -2.670 1.00 59.75 99 THR A CA 1
ATOM 638 C C . THR A 1 99 ? 8.698 -12.015 -1.524 1.00 59.75 99 THR A C 1
ATOM 640 O O . THR A 1 99 ? 9.620 -12.831 -1.582 1.00 59.75 99 THR A O 1
ATOM 643 N N . PRO A 1 100 ? 8.552 -11.156 -0.496 1.00 55.28 100 PRO A N 1
ATOM 644 C CA . PRO A 1 100 ? 9.366 -11.246 0.713 1.00 55.28 100 PRO A CA 1
ATOM 645 C C . PRO A 1 100 ? 9.209 -12.632 1.354 1.00 55.28 100 PRO A C 1
ATOM 647 O O . PRO A 1 100 ? 8.082 -13.123 1.453 1.00 55.28 100 PRO A O 1
ATOM 650 N N . THR A 1 101 ? 10.329 -13.250 1.739 1.00 61.56 101 THR A N 1
ATOM 651 C CA . THR A 1 101 ? 10.391 -14.520 2.486 1.00 61.56 101 THR A CA 1
ATOM 652 C C . THR A 1 101 ? 10.334 -14.286 3.981 1.00 61.56 101 THR A C 1
ATOM 654 O O . THR A 1 101 ? 11.063 -13.368 4.426 1.00 61.56 101 THR A O 1
#

Secondary structure (DSSP, 8-state):
--TTEEE-SS---EE-SBSSEEEE-TT-S-EEEES-BPPPPSSS-----EE--EEE-SS--PPPTTTSSTTEE-GGG----SS----PPPEEPP-PPPPP-

Sequence (101 aa):
MPAGLRVASAPNVTNTCTGGTVTAVAPGCSIAVAGTQVGAGTATPTTCTISVDITTSATPTVGACPGTAANTNGSGQISGLSNLTNGVTNQCLTVTALTPT

pLDDT: mean 84.66, std 11.2, range [55.28, 95.94]

Foldseek 3Di:
DPAFKAFDCQFVKDKQFDDWDWDGDPRHPDIDTGPTDFDDDDVHGTDMDIGTDMDTDQDGPQPDPPPDPGQWPDPVVDDDDDPDDDPGHIDGHDDGDDDDD

Radius of gyration: 22.39 Å; chains: 1; bounding box: 55×36×54 Å